Protein AF-A0A925MYJ3-F1 (afdb_monomer)

pLDDT: mean 92.26, std 6.35, range [63.06, 97.62]

Sequence (62 aa):
TDWPGLASGQLIEQRDLRPTMSLYALVSGALGEHYGRDPAEVARALFPGENVGRPVEGIART

Solvent-accessible surface area (backbone atoms only — not comparable to full-atom values): 3778 Å² total; per-residue (Å²): 120,94,53,90,59,66,49,74,90,37,30,42,92,78,74,43,69,50,79,88,68,57,64,56,8,44,52,15,14,36,51,8,50,66,69,77,44,61,25,71,58,43,32,53,72,76,42,71,93,57,90,42,70,77,52,40,78,86,74,50,91,118

Mean predicted aligned error: 4.19 Å

Radius of gyration: 14.66 Å; Cα contacts (8 Å, |Δi|>4): 76; chains: 1; bounding box: 33×15×40 Å

Secondary structure (DSSP, 8-state):
--STT-SGGGEETTTEEPP-S-HHHHHHHHHHHHHT--HHHHHHHHSTT----SPP-S----

Foldseek 3Di:
DPDPQQDCVQDDVNPHGDDPDAPLLAVLQVVCVVVVHDSVVSSCVPPPPDPRDHRDHPPDDD

Nearest PDB structures (foldseek):
  3kgl-assembly2_F  TM=2.328E-01  e=1.337E+00  Brassica napus
  3kgl-assembly1_A  TM=2.354E-01  e=2.502E+00  Brassica napus
  3kgl-assembly1_C  TM=2.318E-01  e=2.502E+00  Brassica napus
  3kgl-assembly2_E  TM=2.275E-01  e=2.502E+00  Brassica napus
  3kgl-assembly1_B  TM=2.324E-01  e=3.305E+00  Brassica napus

Structure (mmCIF, N/CA/C/O backbone):
data_AF-A0A925MYJ3-F1
#
_entry.id   AF-A0A925MYJ3-F1
#
loop_
_atom_site.group_PDB
_atom_site.id
_atom_site.type_symbol
_atom_site.label_atom_id
_atom_site.label_alt_id
_atom_site.label_comp_id
_atom_site.label_asym_id
_atom_site.label_entity_id
_atom_site.label_seq_id
_atom_site.pdbx_PDB_ins_code
_atom_site.Cartn_x
_atom_site.Cartn_y
_atom_site.Cartn_z
_atom_site.occupancy
_atom_site.B_iso_or_equiv
_atom_site.auth_seq_id
_atom_site.auth_comp_id
_atom_site.auth_asym_id
_atom_site.auth_atom_id
_atom_site.pdbx_PDB_model_num
ATOM 1 N N . THR A 1 1 ? -7.905 5.324 27.039 1.00 63.06 1 THR A N 1
ATOM 2 C CA . THR A 1 1 ? -6.987 4.534 26.199 1.00 63.06 1 THR A CA 1
ATOM 3 C C . THR A 1 1 ? -5.932 5.487 25.706 1.00 63.06 1 THR A C 1
ATOM 5 O O . THR A 1 1 ? -6.223 6.300 24.839 1.00 63.06 1 THR A O 1
ATOM 8 N N . ASP A 1 2 ? -4.739 5.442 26.286 1.00 84.44 2 ASP A N 1
ATOM 9 C CA . ASP A 1 2 ? -3.711 6.459 25.997 1.00 84.44 2 ASP A CA 1
ATOM 10 C C . ASP A 1 2 ? -2.899 6.118 24.739 1.00 84.44 2 ASP A C 1
ATOM 12 O O . ASP A 1 2 ? -2.000 6.848 24.333 1.00 84.44 2 ASP A O 1
ATOM 16 N N . TRP A 1 3 ? -3.243 5.000 24.096 1.00 86.50 3 TRP A N 1
ATOM 17 C CA . TRP A 1 3 ? -2.634 4.553 22.858 1.00 86.50 3 TRP A CA 1
ATOM 18 C C . TRP A 1 3 ? -3.289 5.238 21.642 1.00 86.50 3 TRP A C 1
ATOM 20 O O . TRP A 1 3 ? -4.510 5.117 21.460 1.00 86.50 3 TRP A O 1
ATOM 30 N N . PRO A 1 4 ? -2.514 5.911 20.772 1.00 87.50 4 PRO A N 1
ATOM 31 C CA . PRO A 1 4 ? -3.032 6.541 19.557 1.00 87.50 4 PRO A CA 1
ATOM 32 C C . PRO A 1 4 ? -3.716 5.533 18.624 1.00 87.50 4 PRO A C 1
ATOM 34 O O . PRO A 1 4 ? -3.131 4.511 18.280 1.00 87.50 4 PRO A O 1
ATOM 37 N N . GLY A 1 5 ? -4.945 5.814 18.185 1.00 88.00 5 GLY A N 1
ATOM 38 C CA . GLY A 1 5 ? -5.696 4.915 17.298 1.00 88.00 5 GLY A CA 1
ATOM 39 C C . GLY A 1 5 ? -6.680 3.981 18.009 1.00 88.00 5 GLY A C 1
ATOM 40 O O . GLY A 1 5 ? -7.547 3.425 17.346 1.00 88.00 5 GLY A O 1
ATOM 41 N N . LEU A 1 6 ? -6.607 3.829 19.340 1.00 91.75 6 LEU A N 1
ATOM 42 C CA . LEU A 1 6 ? -7.499 2.928 20.095 1.00 91.75 6 LEU A CA 1
ATOM 43 C C . LEU A 1 6 ? -8.775 3.596 20.635 1.00 91.75 6 LEU A C 1
ATOM 45 O O . LEU A 1 6 ? -9.504 2.988 21.417 1.00 91.75 6 LEU A O 1
ATOM 49 N N . ALA A 1 7 ? -9.072 4.840 20.249 1.00 91.31 7 ALA A N 1
ATOM 50 C CA . ALA A 1 7 ? -10.362 5.452 20.569 1.00 91.31 7 ALA A CA 1
ATOM 51 C C . ALA A 1 7 ? -11.494 4.727 19.816 1.00 91.31 7 ALA A C 1
ATOM 53 O O . ALA A 1 7 ? -11.325 4.382 18.651 1.00 91.31 7 ALA A O 1
ATOM 54 N N . SER A 1 8 ? -12.677 4.559 20.420 1.00 88.00 8 SER A N 1
ATOM 55 C CA . SER A 1 8 ? -13.787 3.781 19.829 1.00 88.00 8 SER A CA 1
ATOM 56 C C . SER A 1 8 ? -14.174 4.195 18.401 1.00 88.00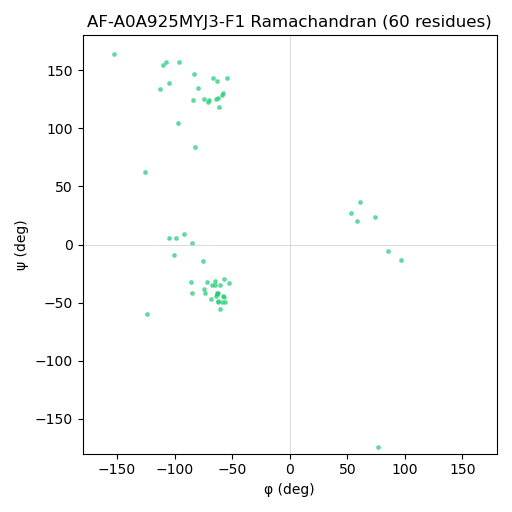 8 SER A C 1
ATOM 58 O O . SER A 1 8 ? -14.551 3.347 17.597 1.00 88.00 8 SER A O 1
ATOM 60 N N . GLY A 1 9 ? -14.055 5.480 18.046 1.00 89.44 9 GLY A N 1
ATOM 61 C CA . GLY A 1 9 ? -14.339 5.974 16.688 1.00 89.44 9 GLY A CA 1
ATOM 62 C C . GLY A 1 9 ? -13.264 5.641 15.640 1.00 89.44 9 GLY A C 1
ATOM 63 O O . GLY A 1 9 ? -13.509 5.760 14.437 1.00 89.44 9 GLY A O 1
ATOM 64 N N . GLN A 1 10 ? -12.084 5.219 16.094 1.00 91.94 10 GLN A N 1
ATOM 65 C CA . GLN A 1 10 ? -10.920 4.855 15.286 1.00 91.94 10 GLN A CA 1
ATOM 66 C C . GLN A 1 10 ? -10.796 3.343 15.079 1.00 91.94 10 GLN A C 1
ATOM 68 O O . GLN A 1 10 ? -9.831 2.909 14.456 1.00 91.94 10 GLN A O 1
ATOM 73 N N . LEU A 1 11 ? -11.780 2.556 15.532 1.00 92.94 11 LEU A N 1
ATOM 74 C CA . LEU A 1 11 ? -11.805 1.107 15.363 1.00 92.94 11 LEU A CA 1
ATOM 75 C C . LEU A 1 11 ? -12.797 0.663 14.273 1.00 92.94 11 LEU A C 1
ATOM 77 O O . LEU A 1 11 ? -13.909 1.184 14.180 1.00 92.94 11 LEU A O 1
ATOM 81 N N . ILE A 1 12 ? -12.402 -0.310 13.452 1.00 93.19 12 ILE A N 1
ATOM 82 C CA . ILE A 1 12 ? -13.302 -1.149 12.658 1.00 93.19 12 ILE A CA 1
ATOM 83 C C . ILE A 1 12 ? -13.952 -2.144 13.608 1.00 93.19 12 ILE A C 1
ATOM 85 O O . ILE A 1 12 ? -13.259 -2.854 14.337 1.00 93.19 12 ILE A O 1
ATOM 89 N N . GLU A 1 13 ? -15.287 -2.168 13.614 1.00 93.06 13 GLU A N 1
ATOM 90 C CA . GLU A 1 13 ? -16.086 -3.144 14.374 1.00 93.06 13 GLU A CA 1
ATOM 91 C C . GLU A 1 13 ? -15.721 -3.226 15.869 1.00 93.06 13 GLU A C 1
ATOM 93 O O . GLU A 1 13 ? -15.894 -4.258 16.505 1.00 93.06 13 GLU A O 1
ATOM 98 N N . GLN A 1 14 ? -15.202 -2.132 16.442 1.00 91.81 14 GLN A N 1
ATOM 99 C CA . GLN A 1 14 ? -14.695 -2.082 17.823 1.00 91.81 14 GLN A CA 1
ATOM 100 C C . GLN A 1 14 ? -13.565 -3.088 18.131 1.00 91.81 14 GLN A C 1
ATOM 102 O O . GLN A 1 14 ? -13.314 -3.378 19.299 1.00 91.81 14 GLN A O 1
ATOM 107 N N . ARG A 1 15 ? -12.861 -3.599 17.110 1.00 91.19 15 ARG A N 1
ATOM 108 C CA . ARG A 1 15 ? -11.771 -4.573 17.265 1.00 91.19 15 ARG A CA 1
ATOM 109 C C . ARG A 1 15 ? -10.467 -4.098 16.636 1.00 91.19 15 ARG A C 1
ATOM 111 O O . ARG A 1 15 ? -9.464 -3.977 17.333 1.00 91.19 15 ARG A O 1
ATOM 118 N N . ASP A 1 16 ? -10.490 -3.840 15.333 1.00 91.44 16 ASP A N 1
ATOM 119 C CA . ASP A 1 16 ? -9.285 -3.535 14.561 1.00 91.44 16 ASP A CA 1
ATOM 120 C C . ASP A 1 16 ? -9.109 -2.0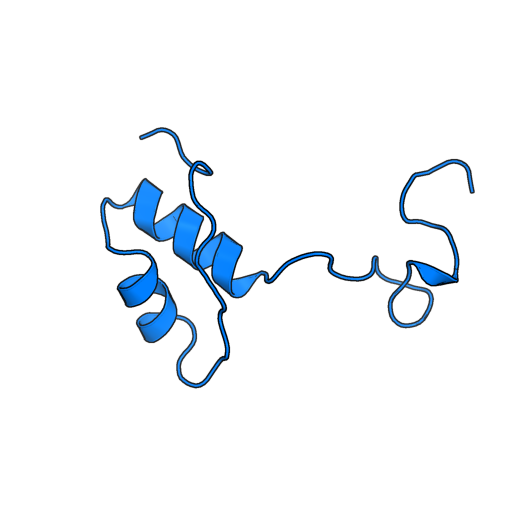26 14.428 1.00 91.44 16 ASP A C 1
ATOM 122 O O . ASP A 1 16 ? -10.081 -1.282 14.499 1.00 91.44 16 ASP A O 1
ATOM 126 N N . LEU A 1 17 ? -7.890 -1.546 14.183 1.00 92.19 17 LEU A N 1
ATOM 127 C CA . LEU A 1 17 ? -7.699 -0.146 13.800 1.00 92.19 17 LEU A CA 1
ATOM 128 C C . LEU A 1 17 ? -8.399 0.131 12.464 1.00 92.19 17 LEU A C 1
ATOM 130 O O . LEU A 1 17 ? -8.332 -0.676 11.536 1.00 92.19 17 LEU A O 1
ATOM 134 N N . ARG A 1 18 ? -9.027 1.303 12.331 1.00 90.62 18 ARG A N 1
ATOM 135 C CA . ARG A 1 18 ? -9.510 1.777 11.031 1.00 90.62 18 ARG A CA 1
ATOM 136 C C . ARG A 1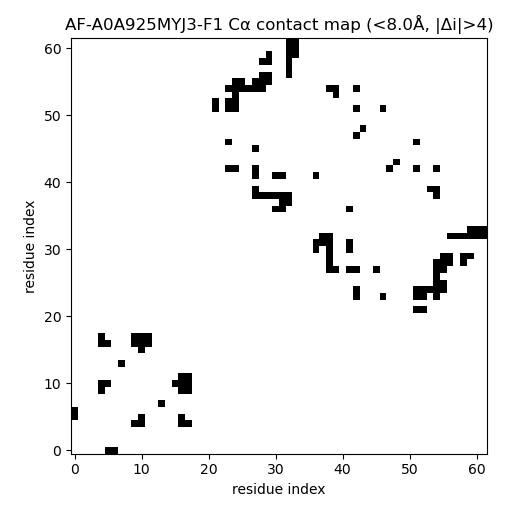 18 ? -8.320 1.967 10.089 1.00 90.62 18 ARG A C 1
ATOM 138 O O . ARG A 1 18 ? -7.405 2.714 10.438 1.00 90.62 18 ARG A O 1
ATOM 145 N N . PRO A 1 19 ? -8.332 1.350 8.895 1.00 88.81 19 PRO A N 1
ATOM 146 C CA . PRO A 1 19 ? -7.319 1.574 7.886 1.00 88.81 19 PRO A CA 1
ATOM 147 C C . PRO A 1 19 ? -7.280 3.055 7.526 1.00 88.81 19 PRO A C 1
ATOM 149 O O . PRO A 1 19 ? -8.309 3.669 7.242 1.00 88.81 19 PRO A O 1
ATOM 152 N N . THR A 1 20 ? -6.082 3.623 7.536 1.00 88.75 20 THR A N 1
ATOM 153 C CA . THR A 1 20 ? -5.829 5.016 7.148 1.00 88.75 20 THR A CA 1
ATOM 154 C C . THR A 1 20 ? -5.268 5.131 5.730 1.00 88.75 20 THR A C 1
ATOM 156 O O . THR A 1 20 ? -5.176 6.234 5.200 1.00 88.75 20 THR A O 1
ATOM 159 N N . MET A 1 21 ? -4.914 4.004 5.101 1.00 90.38 21 MET A N 1
ATOM 160 C CA . MET A 1 21 ? -4.422 3.925 3.726 1.00 90.38 21 MET A CA 1
ATOM 161 C C . MET A 1 21 ? -4.727 2.566 3.083 1.00 90.38 21 MET A C 1
ATOM 163 O O . MET A 1 21 ? -5.038 1.594 3.771 1.00 90.38 21 MET A O 1
ATOM 167 N N . SER A 1 22 ? -4.621 2.509 1.753 1.00 93.50 22 SER A N 1
ATOM 168 C CA . SER A 1 22 ? -4.777 1.279 0.969 1.00 93.50 22 SER A CA 1
ATOM 169 C C . SER A 1 22 ? -3.588 0.339 1.179 1.00 93.50 22 SER A C 1
ATOM 171 O O . SER A 1 22 ? -2.443 0.694 0.894 1.00 93.50 22 SER A O 1
ATOM 173 N N . LEU A 1 23 ? -3.868 -0.888 1.625 1.00 93.50 23 LEU A N 1
ATOM 174 C CA . LEU A 1 23 ? -2.854 -1.938 1.729 1.00 93.50 23 LEU A CA 1
ATOM 175 C C . LEU A 1 23 ? -2.357 -2.379 0.344 1.00 93.50 23 LEU A C 1
ATOM 177 O O . LEU A 1 23 ? -1.172 -2.655 0.179 1.00 93.50 23 LEU A O 1
ATOM 181 N N . TYR A 1 24 ? -3.229 -2.388 -0.669 1.00 96.38 24 TYR A N 1
ATOM 182 C CA . TYR A 1 24 ? -2.850 -2.739 -2.040 1.00 96.38 24 TYR A CA 1
ATOM 183 C C . TYR A 1 24 ? -1.838 -1.745 -2.612 1.00 96.38 24 TYR A C 1
ATOM 185 O O . TYR A 1 24 ? -0.845 -2.149 -3.218 1.00 96.38 24 TYR A O 1
ATOM 193 N N . ALA A 1 25 ? -2.056 -0.448 -2.376 1.00 96.75 25 ALA A N 1
ATOM 194 C CA . ALA A 1 25 ? -1.127 0.600 -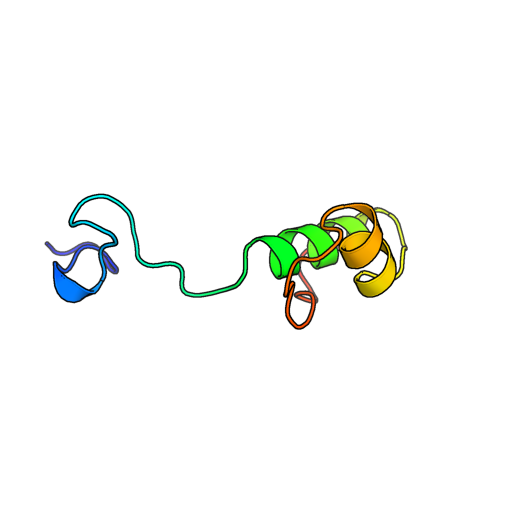2.784 1.00 96.75 25 ALA A CA 1
ATOM 195 C C . ALA A 1 25 ? 0.232 0.456 -2.091 1.00 96.75 25 ALA A C 1
ATOM 197 O O . ALA A 1 25 ? 1.267 0.612 -2.739 1.00 96.75 25 ALA A O 1
ATOM 198 N N . LEU A 1 26 ? 0.225 0.141 -0.790 1.00 96.19 26 LEU A N 1
ATOM 199 C CA . LEU A 1 26 ? 1.442 -0.066 -0.007 1.00 96.19 26 LEU A CA 1
ATOM 200 C C . LEU A 1 26 ? 2.253 -1.254 -0.539 1.00 96.19 26 LEU A C 1
ATOM 202 O O . LEU A 1 26 ? 3.447 -1.117 -0.793 1.00 96.19 26 LEU A O 1
ATOM 206 N N . VAL A 1 27 ? 1.604 -2.403 -0.746 1.00 96.81 27 VAL A N 1
ATOM 207 C CA . VAL A 1 27 ? 2.263 -3.622 -1.240 1.00 96.81 27 VAL A CA 1
ATOM 208 C C . VAL A 1 27 ? 2.800 -3.423 -2.656 1.00 96.81 27 VAL A C 1
ATOM 210 O O . VAL A 1 27 ? 3.943 -3.778 -2.932 1.00 96.81 27 VAL A O 1
ATOM 213 N N . SER A 1 28 ? 2.008 -2.819 -3.544 1.00 97.19 28 SER A N 1
ATOM 214 C CA . SER A 1 28 ? 2.419 -2.586 -4.935 1.00 97.19 28 SER A CA 1
ATOM 215 C C . SER A 1 28 ? 3.626 -1.652 -5.023 1.00 97.19 28 SER A C 1
ATOM 217 O O . SER A 1 28 ? 4.552 -1.919 -5.785 1.00 97.19 28 SER A O 1
ATOM 219 N N . GLY A 1 29 ? 3.635 -0.596 -4.204 1.00 96.50 29 GLY A N 1
ATOM 220 C CA . GLY A 1 29 ? 4.760 0.325 -4.058 1.00 96.50 29 GLY A CA 1
ATOM 221 C C . GLY A 1 29 ? 6.028 -0.364 -3.567 1.00 96.50 29 GLY A C 1
ATOM 222 O O . GLY A 1 29 ? 7.047 -0.355 -4.252 1.00 96.50 29 GLY A O 1
ATOM 223 N N . ALA A 1 30 ? 5.935 -1.045 -2.421 1.00 96.88 30 ALA A N 1
ATOM 224 C CA . ALA A 1 30 ? 7.067 -1.728 -1.802 1.00 96.88 30 ALA A CA 1
ATOM 225 C C . ALA A 1 30 ? 7.711 -2.773 -2.729 1.00 96.88 30 ALA A C 1
ATOM 227 O O . ALA A 1 30 ? 8.933 -2.842 -2.832 1.00 96.88 30 ALA A O 1
ATOM 228 N N . LEU A 1 31 ? 6.896 -3.580 -3.416 1.00 96.62 31 LEU A N 1
ATOM 229 C CA . LEU A 1 31 ? 7.390 -4.610 -4.333 1.00 96.62 31 LEU A CA 1
ATOM 230 C C . LEU A 1 31 ? 7.917 -4.020 -5.644 1.00 96.62 31 LEU A C 1
ATOM 232 O O . LEU A 1 31 ? 8.922 -4.508 -6.159 1.00 96.62 31 LEU A O 1
ATOM 236 N N . GLY A 1 32 ? 7.263 -2.983 -6.175 1.00 96.50 32 GLY A N 1
ATOM 237 C CA . GLY A 1 32 ? 7.741 -2.268 -7.357 1.00 96.50 32 GLY A CA 1
ATOM 238 C C . GLY A 1 32 ? 9.135 -1.694 -7.127 1.00 96.50 32 GLY A C 1
ATOM 239 O O . GLY A 1 32 ? 10.053 -1.981 -7.892 1.00 96.50 32 GLY A O 1
ATOM 240 N N . GLU A 1 33 ? 9.330 -0.992 -6.012 1.00 96.19 33 GLU A N 1
ATOM 241 C CA . GLU A 1 33 ? 10.641 -0.464 -5.629 1.00 96.19 33 GLU A CA 1
ATOM 242 C C . GLU A 1 33 ? 11.659 -1.583 -5.393 1.00 96.19 33 GLU A C 1
ATOM 244 O O . GLU A 1 33 ? 12.735 -1.557 -5.983 1.00 96.19 33 GLU A O 1
ATOM 249 N N . HIS A 1 34 ? 11.310 -2.610 -4.611 1.00 96.38 34 HIS A N 1
ATOM 250 C CA . HIS A 1 34 ? 12.235 -3.694 -4.269 1.00 96.38 34 HIS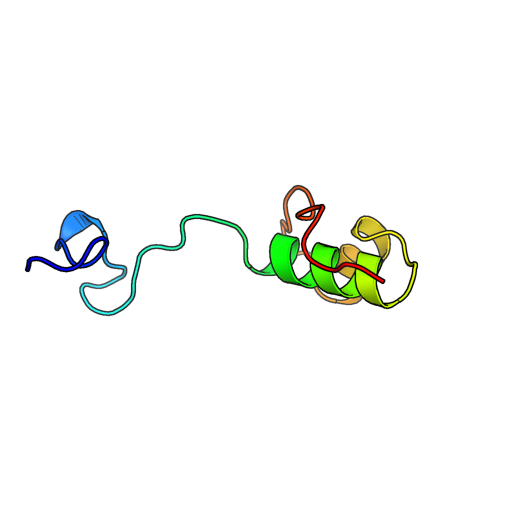 A CA 1
ATOM 251 C C . HIS A 1 34 ? 12.753 -4.476 -5.488 1.00 96.38 34 HIS A C 1
ATOM 253 O O . HIS A 1 34 ? 13.907 -4.904 -5.500 1.00 96.38 34 HIS A O 1
ATOM 259 N N . TYR A 1 35 ? 11.919 -4.659 -6.515 1.00 95.44 35 TYR A N 1
ATOM 260 C CA . TYR A 1 35 ? 12.266 -5.424 -7.717 1.00 95.44 35 TYR A CA 1
ATOM 261 C C . TYR A 1 35 ? 12.561 -4.561 -8.953 1.00 95.44 35 TYR A C 1
ATOM 263 O O . TYR A 1 35 ? 12.745 -5.113 -10.041 1.00 95.44 35 TYR A O 1
ATOM 271 N N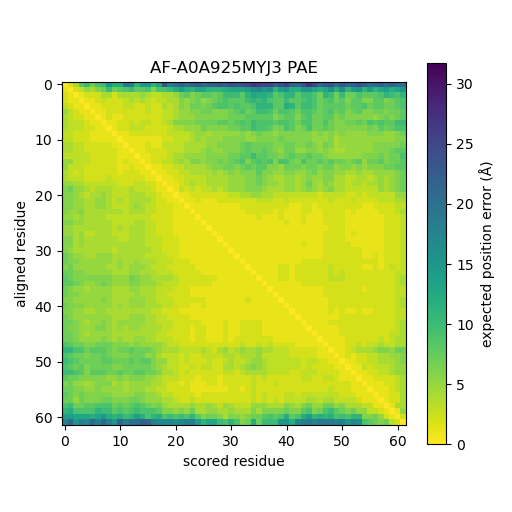 . GLY A 1 36 ? 12.591 -3.231 -8.822 1.00 94.94 36 GLY A N 1
ATOM 272 C CA . GLY A 1 36 ? 12.798 -2.318 -9.951 1.00 94.94 36 GLY A CA 1
ATOM 273 C C . GLY A 1 36 ? 11.707 -2.421 -11.025 1.00 94.94 36 GLY A C 1
ATOM 274 O O . GLY A 1 36 ? 12.000 -2.357 -12.220 1.00 94.94 36 GLY A O 1
ATOM 275 N N . ARG A 1 37 ? 10.454 -2.644 -10.616 1.00 96.44 37 ARG A N 1
ATOM 276 C CA . ARG A 1 37 ? 9.275 -2.734 -11.493 1.00 96.44 37 ARG A CA 1
ATOM 277 C C . ARG A 1 37 ? 8.359 -1.536 -11.302 1.00 96.44 37 ARG A C 1
ATOM 279 O O . ARG A 1 37 ? 8.325 -0.951 -10.226 1.00 96.44 37 ARG A O 1
ATOM 286 N N . ASP A 1 38 ? 7.575 -1.214 -12.332 1.00 96.06 38 ASP A N 1
ATOM 287 C CA . ASP A 1 38 ? 6.520 -0.205 -12.216 1.00 96.06 38 ASP A CA 1
ATOM 288 C C . ASP A 1 38 ? 5.486 -0.665 -11.165 1.00 96.06 38 ASP A C 1
ATOM 290 O O . ASP A 1 38 ? 4.833 -1.698 -11.360 1.00 96.06 38 ASP A O 1
ATOM 294 N N . PRO A 1 39 ? 5.294 0.079 -10.059 1.00 95.75 39 PRO A N 1
ATOM 295 C CA . PRO A 1 39 ? 4.300 -0.260 -9.048 1.00 95.75 39 PRO A CA 1
ATOM 296 C C . PRO A 1 39 ? 2.874 -0.379 -9.603 1.00 95.75 39 PRO A C 1
ATOM 298 O O . PRO A 1 39 ? 2.075 -1.156 -9.080 1.00 95.75 39 PRO A O 1
ATOM 301 N N . ALA A 1 40 ? 2.532 0.354 -10.668 1.00 94.62 40 ALA A N 1
ATOM 302 C CA . ALA A 1 40 ? 1.224 0.244 -11.308 1.00 94.62 40 ALA A CA 1
ATOM 303 C C . ALA A 1 40 ? 1.063 -1.075 -12.082 1.00 94.62 40 ALA A C 1
ATOM 305 O O . ALA A 1 40 ? -0.041 -1.620 -12.152 1.00 94.62 40 ALA A O 1
ATOM 306 N N . GLU A 1 41 ? 2.146 -1.612 -12.646 1.00 96.75 41 GLU A N 1
ATOM 307 C CA . GLU A 1 41 ? 2.157 -2.945 -13.257 1.00 96.75 41 GLU A CA 1
ATOM 308 C C . GLU A 1 41 ? 1.988 -4.027 -12.183 1.00 96.75 41 GLU A C 1
ATOM 310 O O . GLU A 1 41 ? 1.118 -4.891 -12.311 1.00 96.75 41 GLU A O 1
ATOM 315 N N . VAL A 1 42 ? 2.746 -3.924 -11.084 1.00 97.31 42 VAL A N 1
ATOM 316 C CA . VAL A 1 42 ? 2.651 -4.838 -9.934 1.00 97.31 42 VAL A CA 1
ATOM 317 C C . VAL A 1 42 ? 1.228 -4.865 -9.370 1.00 97.31 42 VAL A C 1
ATOM 319 O O . VAL A 1 42 ? 0.670 -5.941 -9.154 1.00 97.31 42 VAL A O 1
ATOM 322 N N . ALA A 1 43 ? 0.609 -3.695 -9.200 1.00 97.00 43 ALA A N 1
ATOM 323 C CA . ALA A 1 43 ? -0.766 -3.561 -8.729 1.00 97.00 43 ALA A CA 1
ATOM 324 C C . ALA A 1 43 ? -1.767 -4.335 -9.597 1.00 97.00 43 ALA A C 1
ATOM 326 O O . ALA A 1 43 ? -2.577 -5.100 -9.077 1.00 97.00 43 ALA A O 1
ATOM 327 N N . ARG A 1 44 ? -1.698 -4.165 -10.924 1.00 96.50 44 ARG A N 1
ATOM 328 C CA . ARG A 1 44 ? -2.607 -4.837 -11.870 1.00 96.50 44 ARG A CA 1
ATOM 329 C C . ARG A 1 44 ? -2.421 -6.351 -11.876 1.00 96.50 44 ARG A C 1
ATOM 331 O O . ARG A 1 44 ? -3.395 -7.072 -12.062 1.00 96.50 44 ARG A O 1
ATOM 338 N N . ALA A 1 45 ? -1.185 -6.815 -11.701 1.00 97.62 45 ALA A N 1
ATOM 339 C CA . ALA A 1 45 ? -0.868 -8.237 -11.690 1.00 97.62 45 ALA A CA 1
ATOM 340 C C . ALA A 1 45 ? -1.328 -8.928 -10.397 1.00 97.62 45 ALA A C 1
ATOM 342 O O . ALA A 1 45 ? -1.859 -10.035 -10.454 1.00 97.62 45 ALA A O 1
ATOM 343 N N . LEU A 1 46 ? -1.130 -8.289 -9.241 1.00 96.62 46 LEU A N 1
ATOM 344 C CA . LEU A 1 46 ? -1.433 -8.884 -7.936 1.00 96.62 46 LEU A CA 1
ATOM 345 C C . LEU A 1 46 ? -2.890 -8.702 -7.502 1.00 96.62 46 LEU A C 1
ATOM 347 O O . LEU A 1 46 ? -3.431 -9.572 -6.824 1.00 96.62 46 LEU A O 1
ATOM 351 N N . PHE A 1 47 ? -3.520 -7.589 -7.881 1.00 96.56 47 PHE A N 1
ATOM 352 C CA . PHE A 1 47 ? -4.856 -7.206 -7.417 1.00 96.56 47 PHE A CA 1
ATOM 353 C C . PHE A 1 47 ? -5.799 -6.929 -8.601 1.00 96.56 47 PHE A C 1
ATOM 355 O O . PHE A 1 47 ? -6.263 -5.800 -8.793 1.00 96.56 47 PHE A O 1
ATOM 362 N N . PRO A 1 48 ? -6.073 -7.937 -9.449 1.00 96.00 48 PRO A N 1
ATOM 363 C CA . PRO A 1 48 ? -6.914 -7.753 -10.624 1.00 96.00 48 PRO A CA 1
ATOM 364 C C . PRO A 1 48 ? -8.346 -7.375 -10.222 1.00 96.00 48 PRO A C 1
ATOM 366 O O . PRO A 1 48 ? -9.000 -8.090 -9.471 1.00 96.00 48 PRO A O 1
ATOM 369 N N . GLY A 1 49 ? -8.847 -6.259 -10.761 1.00 93.19 49 GLY A N 1
ATOM 370 C CA . GLY A 1 49 ? -10.208 -5.767 -10.502 1.00 93.19 49 GLY A CA 1
ATOM 371 C C . GLY A 1 49 ? -10.361 -4.915 -9.238 1.00 93.19 49 GLY A C 1
ATOM 372 O O . GLY A 1 49 ? -11.423 -4.329 -9.039 1.00 93.19 49 GLY A O 1
ATOM 373 N N . GLU A 1 50 ? -9.310 -4.783 -8.430 1.00 95.06 50 GLU A N 1
ATOM 374 C CA . GLU A 1 50 ? -9.335 -3.960 -7.222 1.00 95.06 50 GLU A CA 1
ATOM 375 C C . GLU A 1 50 ? -9.068 -2.481 -7.524 1.00 95.06 50 GLU A C 1
ATOM 377 O O . GLU A 1 50 ? -8.259 -2.121 -8.387 1.00 95.06 50 GLU A O 1
ATOM 382 N N . ASN A 1 51 ? -9.695 -1.591 -6.749 1.00 92.06 51 ASN A N 1
ATOM 383 C CA . ASN A 1 51 ? -9.319 -0.179 -6.737 1.00 92.06 51 ASN A CA 1
ATOM 384 C C . ASN A 1 51 ? -8.113 0.020 -5.811 1.00 92.06 51 ASN A C 1
ATOM 386 O O . ASN A 1 51 ? -8.247 0.352 -4.634 1.00 92.06 51 ASN A O 1
ATOM 390 N N . VAL A 1 52 ? -6.923 -0.214 -6.361 1.00 93.94 52 VAL A N 1
ATOM 391 C CA . VAL A 1 52 ? -5.659 -0.188 -5.613 1.00 93.94 52 VAL A CA 1
ATOM 392 C C . VAL A 1 52 ? -5.332 1.207 -5.062 1.00 93.94 52 VAL A C 1
ATOM 394 O O . VAL A 1 52 ? -4.757 1.321 -3.977 1.00 93.94 52 VAL A O 1
ATOM 397 N N . GLY A 1 53 ? -5.737 2.269 -5.762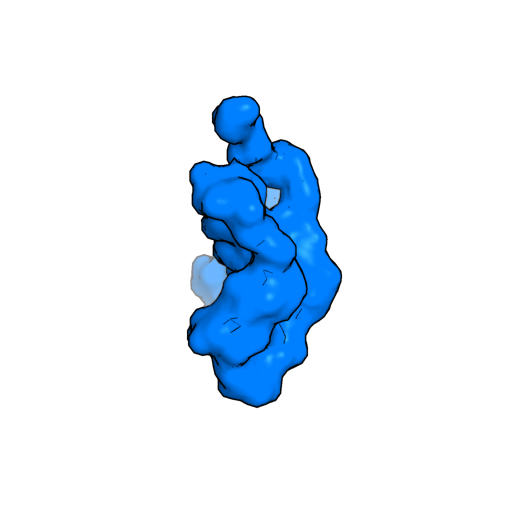 1.00 92.19 53 GLY A N 1
ATOM 398 C CA . GLY A 1 53 ? -5.285 3.634 -5.496 1.00 92.19 53 GLY A CA 1
ATOM 399 C C . GLY A 1 53 ? -3.865 3.893 -6.018 1.00 92.19 53 GLY A C 1
ATOM 400 O O . GLY A 1 53 ? -3.275 3.062 -6.708 1.00 92.19 53 GLY A O 1
ATOM 401 N N . ARG A 1 54 ? -3.312 5.073 -5.715 1.00 94.38 54 ARG A N 1
ATOM 402 C CA . ARG A 1 54 ? -1.935 5.424 -6.099 1.00 94.38 54 ARG A CA 1
ATOM 403 C C . ARG A 1 54 ? -0.945 4.588 -5.274 1.00 94.38 54 ARG A C 1
ATOM 405 O O . ARG A 1 54 ? -1.029 4.676 -4.049 1.00 94.38 54 ARG A O 1
ATOM 412 N N . PRO A 1 55 ? -0.020 3.829 -5.897 1.00 95.38 55 PRO A N 1
ATOM 413 C CA . PRO A 1 55 ? 1.023 3.111 -5.171 1.00 95.38 55 PRO A CA 1
ATOM 414 C C . PRO A 1 55 ? 1.826 4.039 -4.258 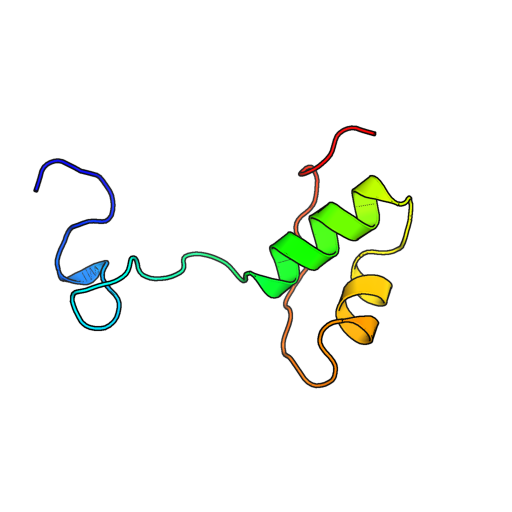1.00 95.38 55 PRO A C 1
ATOM 416 O O . PRO A 1 55 ? 2.066 5.198 -4.601 1.00 95.38 55 PRO A O 1
ATOM 419 N N . VAL A 1 56 ? 2.209 3.536 -3.086 1.00 95.38 56 VAL A N 1
ATOM 420 C CA . VAL A 1 56 ? 3.002 4.313 -2.125 1.00 95.38 56 VAL A CA 1
ATOM 421 C C . VAL A 1 56 ? 4.468 4.305 -2.557 1.00 95.38 56 VAL A C 1
ATOM 423 O O . VAL A 1 56 ? 4.999 3.259 -2.907 1.00 95.38 56 VAL A O 1
ATOM 426 N N . GLU A 1 57 ? 5.113 5.466 -2.527 1.00 93.06 57 GLU A N 1
ATOM 427 C CA . GLU A 1 57 ? 6.507 5.662 -2.947 1.00 93.06 57 GLU A CA 1
ATOM 428 C C . GLU A 1 57 ? 7.412 5.889 -1.718 1.00 93.06 57 GLU A C 1
ATOM 430 O O . GLU A 1 57 ? 6.947 6.330 -0.663 1.00 93.06 57 GLU A O 1
ATOM 435 N N . GLY A 1 58 ? 8.710 5.625 -1.856 1.00 92.94 58 GLY A N 1
ATOM 436 C CA . GLY A 1 58 ? 9.735 5.814 -0.830 1.00 92.94 58 GLY A CA 1
ATOM 437 C C . GLY A 1 58 ? 9.710 4.780 0.298 1.00 92.94 58 GLY A C 1
ATOM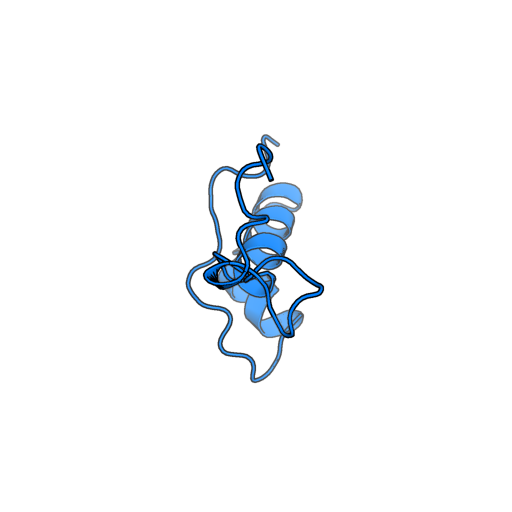 438 O O . GLY A 1 58 ? 10.164 5.083 1.403 1.00 92.94 58 GLY A O 1
ATOM 439 N N . ILE A 1 59 ? 9.165 3.585 0.055 1.00 90.06 59 ILE A N 1
ATOM 440 C CA . ILE A 1 59 ? 9.014 2.526 1.064 1.00 90.06 59 ILE A CA 1
ATOM 441 C C . ILE A 1 59 ? 10.288 1.683 1.177 1.00 90.06 59 ILE A C 1
ATOM 443 O O . ILE A 1 59 ? 10.711 1.349 2.287 1.00 90.06 59 ILE A O 1
ATOM 447 N N . ALA A 1 60 ? 10.912 1.342 0.052 1.00 86.25 60 ALA A N 1
ATOM 448 C CA . ALA A 1 60 ? 12.135 0.558 0.002 1.00 86.25 60 ALA A CA 1
ATOM 449 C C . ALA A 1 60 ? 13.304 1.412 -0.508 1.00 86.25 60 ALA A C 1
ATOM 451 O O . ALA A 1 60 ? 13.207 2.111 -1.512 1.00 86.25 60 ALA A O 1
ATOM 452 N N . ARG A 1 61 ? 14.447 1.328 0.182 1.00 77.62 61 ARG A N 1
ATOM 453 C CA . ARG A 1 61 ? 15.734 1.784 -0.358 1.00 77.62 61 ARG A CA 1
ATOM 454 C C . ARG A 1 61 ? 16.456 0.566 -0.914 1.00 77.62 61 ARG A C 1
ATOM 456 O O . ARG A 1 61 ? 16.918 -0.261 -0.130 1.00 77.62 61 ARG A O 1
ATOM 463 N N . THR A 1 62 ? 16.479 0.445 -2.235 1.00 65.56 62 THR A N 1
ATOM 464 C CA . THR A 1 62 ? 17.278 -0.544 -2.973 1.00 65.56 62 THR A CA 1
ATOM 465 C C . THR A 1 62 ? 18.649 0.001 -3.309 1.00 65.56 62 THR A C 1
ATOM 467 O O . THR A 1 62 ? 18.699 1.176 -3.741 1.00 65.56 62 THR A O 1
#